Protein AF-A0A7M2GJM1-F1 (afdb_monomer)

Structure (mmCIF, N/CA/C/O backbone):
data_AF-A0A7M2GJM1-F1
#
_entry.id   AF-A0A7M2GJM1-F1
#
loop_
_atom_site.group_PDB
_atom_site.id
_atom_site.type_symbol
_atom_site.label_atom_id
_atom_site.label_alt_id
_atom_site.label_comp_id
_atom_site.label_asym_id
_atom_site.label_entity_id
_atom_site.label_seq_id
_atom_site.pdbx_PDB_ins_code
_atom_site.Cartn_x
_atom_site.Cartn_y
_atom_site.Cartn_z
_atom_site.occupancy
_atom_site.B_iso_or_equiv
_atom_site.auth_seq_id
_atom_site.auth_comp_id
_atom_site.auth_asym_id
_atom_site.au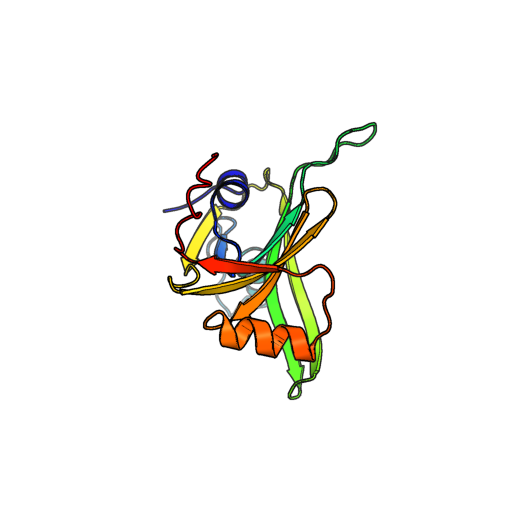th_atom_id
_atom_site.pdbx_PDB_model_num
ATOM 1 N N . MET A 1 1 ? 0.193 -11.980 11.308 1.00 60.06 1 MET A N 1
ATOM 2 C CA . MET A 1 1 ? 1.144 -11.176 12.110 1.00 60.06 1 MET A CA 1
ATOM 3 C C . MET A 1 1 ? 0.749 -9.723 11.941 1.00 60.06 1 MET A C 1
ATOM 5 O O . MET A 1 1 ? 0.542 -9.324 10.802 1.00 60.06 1 MET A O 1
ATOM 9 N N . SER A 1 2 ? 0.587 -8.973 13.031 1.00 82.56 2 SER A N 1
ATOM 10 C CA . SER A 1 2 ? 0.259 -7.545 12.948 1.00 82.56 2 SER A CA 1
ATOM 11 C C . SER A 1 2 ? 1.523 -6.733 12.665 1.00 82.56 2 SER A C 1
ATOM 13 O O . SER A 1 2 ? 2.550 -6.944 13.305 1.00 82.56 2 SER A O 1
ATOM 15 N N . ALA A 1 3 ? 1.437 -5.835 11.694 1.00 92.75 3 ALA A N 1
ATOM 16 C CA . ALA A 1 3 ? 2.491 -4.965 11.195 1.00 92.75 3 ALA A CA 1
ATOM 17 C C . ALA A 1 3 ? 2.217 -3.505 11.600 1.00 92.75 3 ALA A C 1
ATOM 19 O O . ALA A 1 3 ? 1.066 -3.116 11.810 1.00 92.75 3 ALA A O 1
ATOM 20 N N . THR A 1 4 ? 3.273 -2.698 11.698 1.00 97.50 4 THR A N 1
ATOM 21 C CA . THR A 1 4 ? 3.188 -1.237 11.875 1.00 97.50 4 THR A CA 1
ATOM 22 C C . THR A 1 4 ? 3.111 -0.533 10.521 1.00 97.50 4 THR A C 1
ATOM 24 O O . THR A 1 4 ? 3.529 -1.102 9.508 1.00 97.50 4 THR A O 1
ATOM 27 N N . ALA A 1 5 ? 2.650 0.721 10.499 1.00 98.19 5 ALA A N 1
ATOM 28 C CA . ALA A 1 5 ? 2.642 1.545 9.288 1.00 98.19 5 ALA A CA 1
ATOM 29 C C . ALA A 1 5 ? 4.033 1.630 8.628 1.00 98.19 5 ALA A C 1
ATOM 31 O O . ALA A 1 5 ? 4.156 1.385 7.428 1.00 98.19 5 ALA A O 1
ATOM 32 N N . GLN A 1 6 ? 5.086 1.872 9.418 1.00 98.00 6 GLN A N 1
ATOM 33 C CA . GLN A 1 6 ? 6.474 1.864 8.942 1.00 98.00 6 GLN A CA 1
ATOM 34 C C . GLN A 1 6 ? 6.851 0.526 8.280 1.00 98.00 6 GLN A C 1
ATOM 36 O O . GLN A 1 6 ? 7.354 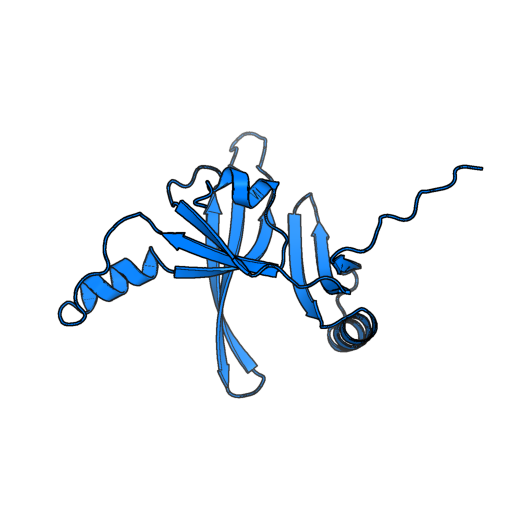0.516 7.164 1.00 98.0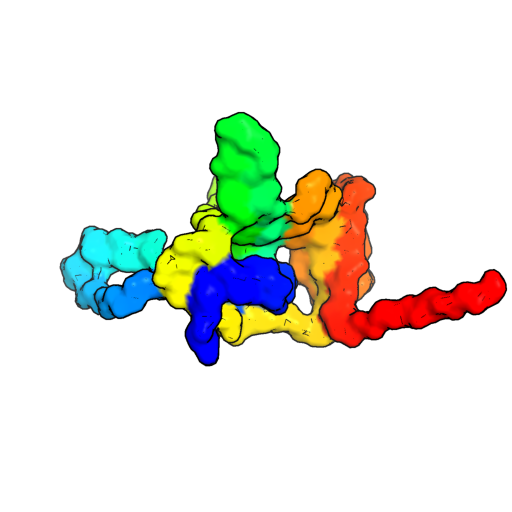0 6 GLN A O 1
ATOM 41 N N . SER A 1 7 ? 6.529 -0.618 8.897 1.00 97.38 7 SER A N 1
ATOM 42 C CA . SER A 1 7 ? 6.866 -1.927 8.310 1.00 97.38 7 SER A CA 1
ATOM 43 C C . SER A 1 7 ? 6.104 -2.235 7.012 1.00 97.38 7 SER A C 1
ATOM 45 O O . SER A 1 7 ? 6.645 -2.891 6.122 1.00 97.38 7 SER A O 1
ATOM 47 N N . ILE A 1 8 ? 4.868 -1.737 6.868 1.00 98.00 8 ILE A N 1
ATOM 48 C CA . ILE A 1 8 ? 4.136 -1.807 5.598 1.00 98.00 8 ILE A CA 1
ATOM 49 C C . ILE A 1 8 ? 4.849 -0.970 4.541 1.00 98.00 8 ILE A C 1
ATOM 51 O O . ILE A 1 8 ? 5.095 -1.461 3.436 1.00 98.00 8 ILE A O 1
ATOM 55 N N . PHE A 1 9 ? 5.215 0.264 4.886 1.00 98.06 9 PHE A N 1
ATOM 56 C CA . PHE A 1 9 ? 5.947 1.139 3.984 1.00 98.06 9 PHE A CA 1
ATOM 57 C C . PHE A 1 9 ? 7.276 0.513 3.547 1.00 98.06 9 PHE A C 1
ATOM 59 O O . PHE A 1 9 ? 7.548 0.495 2.354 1.00 98.06 9 PHE A O 1
ATOM 66 N N . ASP A 1 10 ? 8.037 -0.108 4.443 1.00 96.69 10 ASP A N 1
ATOM 67 C CA . ASP A 1 10 ? 9.358 -0.647 4.104 1.00 96.69 10 ASP A CA 1
ATOM 68 C C . ASP A 1 10 ? 9.301 -1.966 3.317 1.00 96.69 10 ASP A C 1
ATOM 70 O O . ASP A 1 10 ? 10.082 -2.162 2.388 1.00 96.69 10 ASP A O 1
ATOM 74 N N . ALA A 1 11 ? 8.384 -2.881 3.664 1.00 95.25 11 ALA A N 1
ATOM 75 C CA . ALA A 1 11 ? 8.494 -4.283 3.241 1.00 95.25 11 ALA A CA 1
ATOM 76 C C . ALA A 1 11 ? 7.303 -4.846 2.445 1.00 95.25 11 ALA A C 1
ATOM 78 O O . ALA A 1 11 ? 7.450 -5.875 1.784 1.00 95.25 11 ALA A O 1
ATOM 79 N N . ALA A 1 12 ? 6.114 -4.232 2.481 1.00 96.50 12 ALA A N 1
ATOM 80 C CA . ALA A 1 12 ? 4.951 -4.820 1.805 1.00 96.50 12 ALA A CA 1
ATOM 81 C C . ALA A 1 12 ? 5.075 -4.725 0.266 1.00 96.50 12 ALA A C 1
ATOM 83 O O . ALA A 1 12 ? 5.329 -3.647 -0.267 1.00 96.50 12 ALA A O 1
ATOM 84 N N . PRO A 1 13 ? 4.863 -5.786 -0.522 1.00 95.81 13 PRO A N 1
ATOM 85 C CA . PRO A 1 13 ? 4.928 -5.643 -1.975 1.00 95.81 13 PRO A CA 1
ATOM 86 C C . PRO A 1 13 ? 3.797 -4.730 -2.471 1.00 95.81 13 PRO A C 1
ATOM 88 O O . PRO A 1 13 ? 2.662 -4.833 -1.998 1.00 95.81 13 PRO A O 1
ATOM 91 N N . LEU A 1 14 ? 4.089 -3.837 -3.428 1.00 97.75 14 LEU A N 1
ATOM 92 C CA . LEU A 1 14 ? 3.023 -3.119 -4.138 1.00 97.75 14 LEU A CA 1
ATOM 93 C C . LEU A 1 14 ? 2.051 -4.148 -4.734 1.00 97.75 14 LEU A C 1
ATOM 95 O O . LEU A 1 14 ? 2.456 -5.212 -5.196 1.00 97.75 14 LEU A O 1
ATOM 99 N N . GLY A 1 15 ? 0.757 -3.860 -4.659 1.00 97.69 15 GLY A N 1
ATOM 100 C CA . GLY A 1 15 ? -0.307 -4.762 -5.091 1.00 97.69 15 GLY A CA 1
ATOM 101 C C . GLY A 1 15 ? -0.781 -5.735 -4.012 1.00 97.69 15 GLY A C 1
ATOM 102 O O . GLY A 1 15 ? -1.777 -6.434 -4.233 1.00 97.69 15 GLY A O 1
ATOM 103 N N . ALA A 1 16 ? -0.128 -5.769 -2.844 1.00 98.00 16 ALA A N 1
ATOM 104 C CA . ALA A 1 16 ? -0.610 -6.510 -1.685 1.00 98.00 16 ALA A CA 1
ATOM 105 C C . ALA A 1 16 ? -1.963 -5.982 -1.198 1.00 98.00 16 ALA A C 1
ATOM 107 O O . ALA A 1 16 ? -2.216 -4.782 -1.223 1.00 98.00 16 ALA A O 1
ATOM 108 N N . ILE A 1 17 ? -2.814 -6.877 -0.699 1.00 98.31 17 ILE A N 1
ATOM 109 C CA . ILE A 1 17 ? -4.036 -6.509 0.014 1.00 98.31 17 ILE A CA 1
ATOM 110 C C . ILE A 1 17 ? -3.726 -6.442 1.500 1.00 98.31 17 ILE A C 1
ATOM 112 O O . ILE A 1 17 ? -3.323 -7.440 2.102 1.00 98.31 17 ILE A O 1
ATOM 116 N N . ILE A 1 18 ? -3.962 -5.273 2.081 1.00 98.44 18 ILE A N 1
ATOM 117 C CA . ILE A 1 18 ? -3.630 -4.955 3.463 1.00 98.44 18 ILE A CA 1
ATOM 118 C C . ILE A 1 18 ? -4.916 -4.639 4.214 1.00 98.44 18 ILE A C 1
ATOM 120 O O . ILE A 1 18 ? -5.687 -3.784 3.784 1.00 98.44 18 ILE A O 1
ATOM 124 N N . ARG A 1 19 ? -5.148 -5.329 5.333 1.00 98.31 19 ARG A N 1
ATOM 125 C CA . ARG A 1 19 ? -6.145 -4.942 6.338 1.00 98.31 19 ARG A CA 1
ATOM 126 C C . ARG A 1 19 ? -5.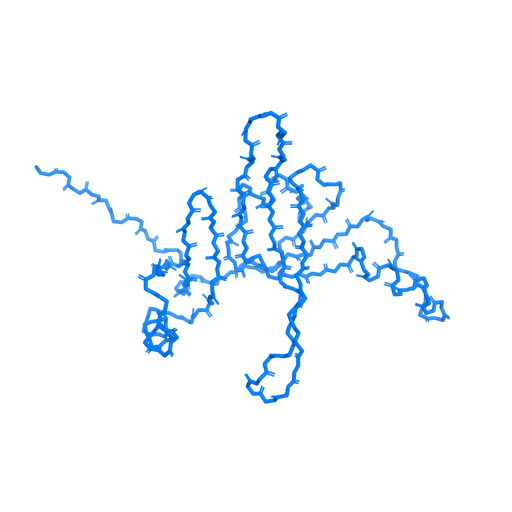536 -3.880 7.243 1.00 98.31 19 ARG A C 1
ATOM 128 O O . ARG A 1 19 ? -4.381 -4.031 7.625 1.00 98.31 19 ARG A O 1
ATOM 135 N N . TYR A 1 20 ? -6.314 -2.881 7.634 1.00 98.12 20 TYR A N 1
ATOM 136 C CA . TYR A 1 20 ? -5.958 -1.934 8.688 1.00 98.12 20 TYR A CA 1
ATOM 137 C C . TYR A 1 20 ? -7.051 -1.901 9.756 1.00 98.12 20 TYR A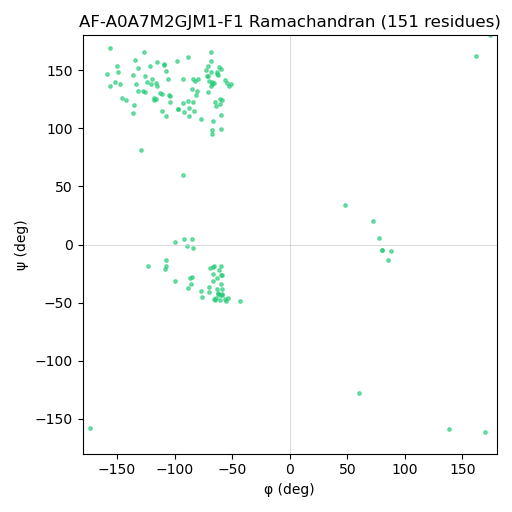 C 1
ATOM 139 O O . TYR A 1 20 ? -8.238 -2.069 9.458 1.00 98.12 20 TYR A O 1
ATOM 147 N N . SER A 1 21 ? -6.641 -1.717 11.007 1.00 97.38 21 SER A N 1
ATOM 148 C CA . SER A 1 21 ? -7.539 -1.676 12.157 1.00 97.38 21 SER A CA 1
ATOM 149 C C . SER A 1 21 ? -7.014 -0.734 13.230 1.00 97.38 21 SER A C 1
ATOM 151 O O . SER A 1 21 ? -5.823 -0.752 13.545 1.00 97.38 21 SER A O 1
ATOM 153 N N . ASP A 1 22 ? -7.91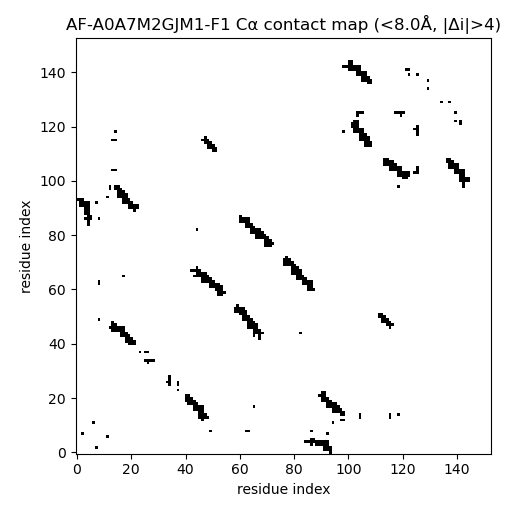0 0.047 13.825 1.00 95.88 22 ASP A N 1
ATOM 154 C CA . ASP A 1 22 ? -7.617 0.884 14.995 1.00 95.88 22 ASP A CA 1
ATOM 155 C C . ASP A 1 22 ? -7.739 0.116 16.324 1.00 95.88 22 ASP A C 1
ATOM 157 O O . ASP A 1 22 ? -7.633 0.698 17.403 1.00 95.88 22 ASP A O 1
ATOM 161 N N . GLY A 1 23 ? -7.984 -1.197 16.257 1.00 94.94 23 GLY A N 1
ATOM 162 C CA . GLY A 1 23 ? -8.093 -2.085 17.412 1.00 94.94 23 GLY A CA 1
ATOM 163 C C . GLY A 1 23 ? -9.449 -2.046 18.119 1.00 94.94 23 GLY A C 1
ATOM 164 O O . GLY A 1 23 ? -9.679 -2.841 19.031 1.00 94.94 23 GLY A O 1
ATOM 165 N N . THR A 1 24 ? -10.374 -1.172 17.711 1.00 96.00 24 THR A N 1
ATOM 166 C CA . THR A 1 24 ? -11.706 -1.117 18.322 1.00 96.00 24 THR A CA 1
ATOM 167 C C . THR A 1 24 ? -12.617 -2.223 17.770 1.00 96.00 24 THR A C 1
ATOM 169 O O . THR A 1 24 ? -12.563 -2.534 16.578 1.00 96.00 24 THR A O 1
ATOM 172 N N . PRO A 1 25 ? -13.481 -2.851 18.591 1.00 95.38 25 PRO A N 1
ATOM 173 C CA . PRO A 1 25 ? -14.406 -3.871 18.104 1.00 95.38 25 PRO A CA 1
ATOM 174 C C . PRO A 1 25 ? -15.513 -3.253 17.242 1.00 95.38 25 PRO A C 1
ATOM 176 O O . PRO A 1 25 ? -16.016 -2.164 17.541 1.00 95.38 25 PRO A O 1
ATOM 179 N N . ARG A 1 26 ? -15.947 -3.981 16.203 1.00 95.94 26 ARG A N 1
ATOM 180 C CA . ARG A 1 26 ? -17.044 -3.542 15.331 1.00 95.94 26 ARG A CA 1
ATOM 181 C C . ARG A 1 26 ? -18.344 -3.370 16.138 1.00 95.94 26 ARG A C 1
ATOM 183 O O . ARG A 1 26 ? -18.794 -4.327 16.773 1.00 95.94 26 ARG A O 1
ATOM 190 N N . PRO A 1 27 ? -18.991 -2.189 16.098 1.00 96.38 27 PRO A N 1
ATOM 191 C CA . PRO A 1 27 ? -20.291 -1.982 16.728 1.00 96.38 27 PRO A CA 1
ATOM 192 C C . PRO A 1 27 ? -21.382 -2.867 16.102 1.00 96.38 27 PRO A C 1
ATOM 194 O O . PRO A 1 27 ? -21.362 -3.070 14.889 1.00 96.38 27 PRO A O 1
ATOM 197 N N . PRO A 1 28 ? -22.384 -3.330 16.875 1.00 96.19 28 PRO A N 1
ATOM 198 C CA . PRO A 1 28 ? -23.532 -4.044 16.317 1.00 96.19 28 PRO A CA 1
ATOM 199 C C . PRO A 1 28 ? -24.268 -3.234 15.239 1.00 96.19 28 PRO A C 1
ATOM 201 O O . PRO A 1 28 ? -24.507 -2.039 15.430 1.00 96.19 28 PRO A O 1
ATOM 204 N N . ASP A 1 29 ? -24.734 -3.898 1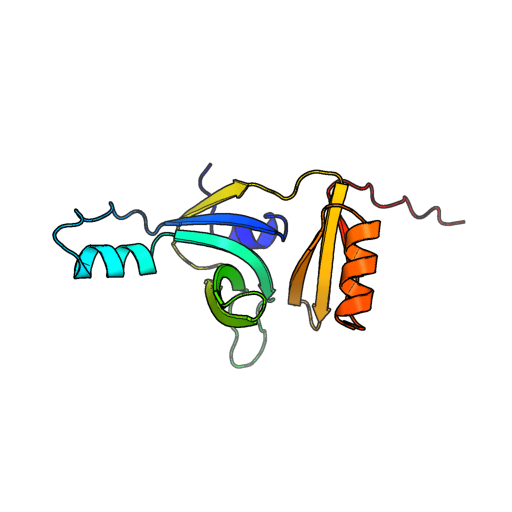4.176 1.00 92.38 29 ASP A N 1
ATOM 205 C CA . ASP A 1 29 ? -25.287 -3.244 12.972 1.00 92.38 29 ASP A CA 1
ATOM 206 C C . ASP A 1 29 ? -26.531 -2.375 13.230 1.00 92.38 29 ASP A C 1
ATOM 208 O O . ASP A 1 29 ? -26.812 -1.430 12.488 1.00 92.38 29 ASP A O 1
ATOM 212 N N . ARG A 1 30 ? -27.254 -2.614 14.335 1.00 95.88 30 ARG A N 1
ATOM 213 C CA . ARG A 1 30 ? -28.361 -1.740 14.766 1.00 95.88 30 ARG A CA 1
ATOM 214 C C . ARG A 1 30 ? -27.909 -0.295 15.019 1.00 95.88 30 ARG A C 1
ATOM 216 O O . ARG A 1 30 ? -28.702 0.631 14.878 1.00 95.88 30 ARG A O 1
ATOM 223 N N . PHE A 1 31 ? -26.636 -0.078 15.357 1.00 95.56 31 PHE A N 1
ATOM 224 C CA . PHE A 1 31 ? -26.046 1.245 15.556 1.00 95.56 31 PHE A CA 1
ATOM 225 C C . PHE A 1 31 ? -25.396 1.767 14.271 1.00 95.56 31 PHE A C 1
ATOM 227 O O . PHE A 1 31 ? -24.205 2.075 14.261 1.00 95.56 31 PHE A O 1
ATOM 234 N N . LYS A 1 32 ? -26.186 1.911 13.199 1.00 95.25 32 LYS A N 1
ATOM 235 C CA . LYS A 1 32 ? -25.715 2.237 11.838 1.00 95.25 32 LYS A CA 1
ATOM 236 C C . LYS A 1 32 ? -24.639 3.330 11.778 1.00 95.25 32 LYS A C 1
ATOM 238 O O . LYS A 1 32 ? -23.593 3.120 11.184 1.00 95.25 32 LYS A O 1
ATOM 243 N N . ARG A 1 33 ? -24.846 4.465 12.461 1.00 96.44 33 ARG A N 1
ATOM 244 C CA . ARG A 1 33 ? -23.866 5.574 12.495 1.00 96.44 33 ARG A CA 1
ATOM 245 C C . ARG A 1 33 ? -22.527 5.171 13.120 1.00 96.44 33 ARG A C 1
ATOM 247 O O . ARG A 1 33 ? -21.478 5.556 12.620 1.00 96.44 33 ARG A O 1
ATOM 254 N N . LYS A 1 34 ? -22.557 4.398 14.211 1.00 95.62 34 LYS A N 1
ATOM 255 C CA . LYS A 1 34 ? -21.337 3.905 14.868 1.00 95.62 34 LYS A CA 1
ATOM 256 C C . LYS A 1 34 ? -20.637 2.862 14.002 1.00 95.62 34 LYS A C 1
ATOM 258 O O . LYS A 1 34 ? -19.418 2.904 13.908 1.00 95.62 34 LYS A O 1
ATOM 263 N N . ALA A 1 35 ? -21.399 1.964 13.376 1.00 96.12 35 ALA A N 1
ATOM 264 C CA . ALA A 1 35 ? -20.863 0.964 12.459 1.00 96.12 35 ALA A CA 1
ATOM 265 C C . ALA A 1 35 ? -20.167 1.630 11.261 1.00 96.12 35 ALA A C 1
ATOM 267 O O . ALA A 1 35 ? -19.004 1.348 11.011 1.00 96.12 35 ALA A O 1
ATOM 268 N N . GLN A 1 36 ? -20.805 2.613 10.625 1.00 94.12 36 GLN A N 1
ATOM 269 C CA . GLN A 1 36 ? -20.216 3.358 9.509 1.00 94.12 36 GLN A CA 1
ATOM 270 C C . GLN A 1 36 ? -18.949 4.134 9.917 1.00 94.12 36 GLN A C 1
ATOM 272 O O . GLN A 1 36 ? -17.944 4.116 9.212 1.00 94.12 36 GLN A O 1
ATOM 277 N N . ALA A 1 37 ? -18.955 4.787 11.085 1.00 95.19 37 ALA A N 1
ATOM 278 C CA . ALA A 1 37 ? -17.766 5.466 11.610 1.00 95.19 37 ALA A CA 1
ATOM 279 C C . ALA A 1 37 ? -16.630 4.493 11.982 1.00 95.19 37 ALA A C 1
ATOM 281 O O . ALA A 1 37 ? -15.462 4.881 12.037 1.00 95.19 37 ALA A O 1
ATOM 282 N N . TRP A 1 38 ? -16.963 3.240 12.292 1.00 96.88 38 TRP A N 1
ATOM 283 C CA . TRP A 1 38 ? -15.990 2.177 12.511 1.00 96.88 38 TRP A CA 1
ATOM 284 C C . TRP A 1 38 ? -15.419 1.668 11.184 1.00 96.88 38 TRP A C 1
ATOM 286 O O . TRP A 1 38 ? -14.202 1.583 11.068 1.00 96.88 38 TRP A O 1
ATOM 296 N N . GLU A 1 39 ? -16.261 1.435 10.174 1.00 93.56 39 GLU A N 1
ATOM 297 C CA . GLU A 1 39 ? -15.854 1.031 8.815 1.00 93.56 39 GLU A CA 1
ATOM 298 C C . GLU A 1 39 ? -14.936 2.080 8.164 1.00 93.56 39 GLU A C 1
ATOM 300 O O . GLU A 1 39 ? -13.965 1.739 7.501 1.00 93.56 39 GLU A O 1
ATOM 305 N N . GLY A 1 40 ? -15.144 3.371 8.445 1.00 92.69 40 GLY A N 1
ATOM 306 C CA . GLY A 1 40 ? -14.237 4.428 7.985 1.00 92.69 40 GLY A CA 1
ATOM 307 C C . GLY A 1 40 ? -12.828 4.391 8.604 1.00 92.69 40 GLY A C 1
ATOM 308 O O . GLY A 1 40 ? -11.905 4.988 8.048 1.00 92.69 40 GLY A O 1
ATOM 309 N N . ARG A 1 41 ? -12.638 3.719 9.746 1.00 95.25 41 ARG A N 1
ATOM 310 C CA . ARG A 1 41 ? -11.335 3.556 10.429 1.00 95.25 41 ARG A CA 1
ATOM 311 C C . ARG A 1 41 ? -10.770 2.140 10.314 1.00 95.25 41 ARG A C 1
ATOM 313 O O . ARG A 1 41 ? -9.601 1.921 10.594 1.00 95.25 41 ARG A O 1
ATOM 320 N N . ASN A 1 42 ? -11.582 1.180 9.884 1.00 97.38 42 ASN A N 1
ATOM 321 C CA . ASN A 1 42 ? -11.230 -0.232 9.851 1.00 97.38 42 ASN A CA 1
ATOM 322 C C . ASN A 1 42 ? -11.662 -0.825 8.517 1.00 97.38 42 ASN A C 1
ATOM 324 O O . ASN A 1 42 ? -12.848 -0.849 8.193 1.00 97.38 42 ASN A O 1
ATOM 328 N N . GLY A 1 43 ? -10.710 -1.355 7.762 1.00 96.88 43 GLY A N 1
ATOM 329 C CA . GLY A 1 43 ? -10.990 -1.828 6.418 1.00 96.88 43 GLY A CA 1
ATOM 330 C C . GLY A 1 43 ? -9.808 -2.540 5.794 1.00 96.88 43 GLY A C 1
ATOM 331 O O . GLY A 1 43 ? -8.947 -3.096 6.480 1.00 96.88 43 GLY A O 1
ATOM 332 N N . LYS A 1 44 ? -9.800 -2.586 4.466 1.00 97.88 44 LYS A N 1
ATOM 333 C CA . LYS A 1 44 ? -8.712 -3.166 3.687 1.00 97.88 44 LYS A CA 1
ATOM 334 C C . LYS A 1 44 ? -8.605 -2.473 2.338 1.00 97.88 44 LYS A C 1
ATOM 336 O O . LYS A 1 44 ? -9.614 -2.028 1.806 1.00 97.88 44 LYS A O 1
ATOM 341 N N . GLY A 1 45 ? -7.415 -2.482 1.760 1.00 98.12 45 GLY A N 1
ATOM 342 C CA . GLY A 1 45 ? -7.201 -1.994 0.404 1.00 98.12 45 GLY A CA 1
ATOM 343 C C . GLY A 1 45 ? -5.962 -2.599 -0.237 1.00 98.12 45 GLY A C 1
ATOM 344 O O . GLY A 1 45 ? -5.168 -3.273 0.426 1.00 98.12 45 GLY A O 1
ATOM 345 N N . GLN A 1 46 ? -5.823 -2.391 -1.540 1.00 98.44 46 GLN A N 1
ATOM 346 C CA . GLN A 1 46 ? -4.625 -2.745 -2.284 1.00 98.44 46 GLN A CA 1
ATOM 347 C C . GLN A 1 46 ? -3.571 -1.656 -2.109 1.00 98.44 46 GLN A C 1
ATOM 349 O O . GLN A 1 46 ? -3.857 -0.490 -2.339 1.00 98.44 46 GLN A O 1
ATOM 354 N N . LEU A 1 47 ? -2.352 -2.024 -1.725 1.00 98.69 47 LEU A N 1
ATOM 355 C CA . LEU A 1 47 ? -1.236 -1.091 -1.652 1.00 98.69 47 LEU A CA 1
ATOM 356 C C . LEU A 1 47 ? -0.872 -0.616 -3.062 1.00 98.69 47 LEU A C 1
ATOM 358 O O . LEU A 1 47 ? -0.286 -1.380 -3.832 1.00 98.69 47 LEU A O 1
ATOM 362 N N . THR A 1 48 ? -1.217 0.625 -3.390 1.00 98.62 48 THR A N 1
ATOM 363 C CA . THR A 1 48 ? -1.026 1.188 -4.731 1.00 98.62 48 THR A CA 1
ATOM 364 C C . THR A 1 48 ? 0.083 2.216 -4.796 1.00 98.62 48 THR A C 1
ATOM 366 O O . THR A 1 48 ? 0.616 2.431 -5.871 1.00 98.62 48 THR A O 1
ATOM 369 N N . GLN A 1 49 ? 0.484 2.835 -3.687 1.00 98.50 49 GLN A N 1
ATOM 370 C CA . GLN A 1 49 ? 1.506 3.876 -3.753 1.00 98.50 49 GLN A CA 1
ATOM 371 C C . GLN A 1 49 ? 2.354 3.947 -2.494 1.00 98.50 49 GLN A C 1
ATOM 373 O O . GLN A 1 49 ? 1.870 3.715 -1.385 1.00 98.50 49 GLN A O 1
ATOM 378 N N . ARG A 1 50 ? 3.612 4.339 -2.685 1.00 98.56 50 ARG A N 1
ATOM 379 C CA . ARG A 1 50 ? 4.511 4.865 -1.661 1.00 98.56 50 ARG A CA 1
ATOM 380 C C . ARG A 1 50 ? 4.961 6.257 -2.050 1.00 98.56 50 ARG A C 1
ATOM 382 O O . ARG A 1 50 ? 5.314 6.492 -3.204 1.00 98.56 50 ARG A O 1
ATOM 389 N N . SER A 1 51 ? 4.992 7.143 -1.072 1.00 98.00 51 SER A N 1
ATOM 390 C CA . SER A 1 51 ? 5.490 8.502 -1.220 1.00 98.00 51 SER A CA 1
ATOM 391 C C . SER A 1 51 ? 6.571 8.753 -0.173 1.00 98.00 51 SER A C 1
ATOM 393 O O . SER A 1 51 ? 6.350 8.440 1.003 1.00 98.00 51 SER A O 1
ATOM 395 N N . PRO A 1 52 ? 7.733 9.291 -0.571 1.00 97.19 52 PRO A N 1
ATOM 396 C CA . PRO A 1 52 ? 8.826 9.543 0.351 1.00 97.19 52 PRO A CA 1
ATOM 397 C C . PRO A 1 52 ? 8.465 10.657 1.338 1.00 97.19 52 PRO A C 1
ATOM 399 O O . PRO A 1 52 ? 7.497 11.399 1.161 1.00 97.19 52 PRO A O 1
ATOM 402 N N . ALA A 1 53 ? 9.260 10.765 2.399 1.00 96.94 53 ALA A N 1
ATOM 403 C CA . ALA A 1 53 ? 9.180 11.898 3.306 1.00 96.94 53 ALA A CA 1
ATOM 404 C C . ALA A 1 53 ? 9.693 13.166 2.611 1.00 96.94 53 ALA A C 1
ATOM 406 O O . ALA A 1 53 ? 10.705 13.134 1.908 1.00 96.94 53 ALA A O 1
ATOM 407 N N . GLY A 1 54 ? 9.026 14.289 2.856 1.00 94.62 54 GLY A N 1
ATOM 408 C CA . GLY A 1 54 ? 9.499 15.596 2.421 1.00 94.62 54 GLY A CA 1
ATOM 409 C C . GLY A 1 54 ? 10.481 16.183 3.421 1.00 94.62 54 GLY A C 1
ATOM 410 O O . GLY A 1 54 ? 10.215 16.208 4.625 1.00 94.62 54 GLY A O 1
ATOM 411 N N . THR A 1 55 ? 11.596 16.705 2.919 1.00 89.62 55 THR A N 1
ATOM 412 C CA . THR A 1 55 ? 12.579 17.462 3.700 1.00 89.62 55 THR A CA 1
ATOM 413 C C . THR A 1 55 ? 12.501 18.949 3.335 1.00 89.62 55 THR A C 1
ATOM 415 O O . THR A 1 55 ? 12.124 19.305 2.221 1.00 89.62 55 THR A O 1
ATOM 418 N N . GLY A 1 56 ? 12.803 19.844 4.282 1.00 91.56 56 GLY A N 1
ATOM 419 C CA . GLY A 1 56 ? 12.770 21.295 4.058 1.00 91.56 56 GLY A CA 1
ATOM 420 C C . GLY A 1 56 ? 12.155 22.073 5.219 1.00 91.56 56 GLY A C 1
ATOM 421 O O . GLY A 1 56 ? 12.105 21.584 6.345 1.00 91.56 56 GLY A O 1
ATOM 422 N N . GLN A 1 57 ? 11.681 23.292 4.939 1.00 93.81 57 GLN A N 1
ATOM 423 C CA . GLN A 1 57 ? 11.101 24.193 5.946 1.00 93.81 57 GLN A CA 1
ATOM 424 C C . GLN A 1 57 ? 9.822 23.630 6.594 1.00 93.81 57 GLN A C 1
ATOM 426 O O . GLN A 1 57 ? 9.544 23.924 7.754 1.00 93.81 57 GLN A O 1
ATOM 431 N N . TYR A 1 58 ? 9.075 22.797 5.864 1.00 92.19 58 TYR A N 1
ATOM 432 C CA . TYR A 1 58 ? 7.867 22.123 6.342 1.00 92.19 58 TYR A CA 1
ATOM 433 C C . TYR A 1 58 ? 7.969 20.619 6.051 1.00 92.19 58 TYR A C 1
ATOM 435 O O . TYR A 1 58 ? 7.462 20.158 5.026 1.00 92.19 58 TYR A O 1
ATOM 443 N N . PRO A 1 59 ? 8.678 19.853 6.899 1.00 94.56 59 PRO A N 1
ATOM 444 C CA . PRO A 1 59 ? 8.861 18.427 6.676 1.00 94.56 59 PRO A CA 1
ATOM 445 C C . PRO A 1 59 ? 7.542 17.669 6.856 1.00 94.56 59 PRO A C 1
ATOM 447 O O . PRO A 1 59 ? 6.707 18.033 7.687 1.00 94.56 59 PRO A O 1
ATOM 450 N N . TYR A 1 60 ? 7.379 16.578 6.112 1.00 95.38 60 TYR A N 1
ATOM 451 C CA . TYR A 1 60 ? 6.245 15.665 6.252 1.00 95.38 60 TYR A CA 1
ATOM 452 C C . TYR A 1 60 ? 6.718 14.208 6.207 1.00 95.38 60 TYR A C 1
ATOM 454 O O . TYR A 1 60 ? 7.692 13.901 5.514 1.00 95.38 60 TYR A O 1
ATOM 462 N N . PRO A 1 61 ? 6.068 13.300 6.957 1.00 97.56 61 PRO A N 1
ATOM 463 C CA . PRO A 1 61 ? 6.454 11.896 6.981 1.00 97.56 61 PRO A CA 1
ATOM 464 C C . PRO A 1 61 ? 6.154 11.215 5.644 1.00 97.56 61 PRO A C 1
ATOM 466 O O . PRO A 1 61 ? 5.276 11.646 4.896 1.00 97.56 61 PRO A O 1
ATOM 469 N N . ALA A 1 62 ? 6.851 10.111 5.378 1.00 98.25 62 ALA A N 1
ATOM 470 C CA . ALA A 1 62 ? 6.522 9.234 4.264 1.00 98.25 62 ALA A CA 1
ATOM 471 C C . ALA A 1 62 ? 5.091 8.690 4.405 1.00 98.25 62 ALA A C 1
ATOM 473 O O . ALA A 1 62 ? 4.570 8.536 5.517 1.00 98.25 62 ALA A O 1
ATOM 474 N N . THR A 1 63 ? 4.454 8.394 3.276 1.00 98.69 63 THR A N 1
ATOM 475 C CA . THR A 1 63 ? 3.083 7.876 3.250 1.00 98.69 63 THR A CA 1
ATOM 476 C C . THR A 1 63 ? 2.938 6.704 2.295 1.00 98.69 63 THR A C 1
ATOM 478 O O . THR A 1 63 ? 3.732 6.518 1.373 1.00 98.69 63 THR A O 1
ATOM 481 N N . PHE A 1 64 ? 1.900 5.904 2.502 1.00 98.69 64 PHE A N 1
ATOM 482 C CA . PHE A 1 64 ? 1.466 4.907 1.536 1.00 98.69 64 PHE A CA 1
ATOM 483 C C . PHE A 1 64 ? -0.041 4.983 1.316 1.00 98.69 64 PHE A C 1
ATOM 485 O O . PHE A 1 64 ? -0.795 5.367 2.213 1.00 98.69 64 PHE A O 1
ATOM 492 N N . THR A 1 65 ? -0.469 4.593 0.120 1.00 98.75 65 THR A N 1
ATOM 493 C CA . THR A 1 65 ? -1.874 4.624 -0.290 1.00 98.75 65 THR A CA 1
ATOM 494 C C . THR A 1 65 ? -2.414 3.211 -0.425 1.00 98.75 65 THR A C 1
ATOM 496 O O . THR A 1 65 ? -1.822 2.371 -1.106 1.00 98.75 65 THR A O 1
ATOM 499 N N . LEU A 1 66 ? -3.559 2.961 0.205 1.00 98.62 66 LEU A N 1
ATOM 500 C CA . LEU A 1 66 ? -4.380 1.781 -0.014 1.00 98.62 66 LEU A CA 1
ATOM 501 C C . LEU A 1 66 ? -5.597 2.159 -0.859 1.00 98.62 66 LEU A C 1
ATOM 503 O O . LEU A 1 66 ? -6.387 3.010 -0.460 1.00 98.62 66 LEU A O 1
ATOM 507 N N . HIS A 1 67 ? -5.773 1.503 -1.995 1.00 98.25 67 HIS A N 1
ATOM 508 C CA . HIS A 1 67 ? -6.984 1.589 -2.795 1.00 98.25 67 HIS A CA 1
ATOM 509 C C . HIS A 1 67 ? -8.051 0.631 -2.242 1.00 98.25 67 HIS A C 1
ATOM 511 O O . HIS A 1 67 ? -7.857 -0.586 -2.234 1.00 98.25 67 HIS A O 1
ATOM 517 N N . GLU A 1 68 ? -9.158 1.168 -1.735 1.00 97.31 68 GLU A N 1
ATOM 518 C CA . GLU A 1 68 ? -10.240 0.403 -1.099 1.00 97.31 68 GLU A CA 1
ATOM 519 C C . GLU A 1 68 ? -11.271 -0.114 -2.115 1.00 97.31 68 GLU A C 1
ATOM 521 O O . GLU A 1 68 ? -11.875 -1.167 -1.893 1.00 97.31 68 GLU A O 1
ATOM 526 N N . GLY A 1 69 ? -11.455 0.591 -3.234 1.00 94.69 69 GLY A N 1
ATOM 527 C CA . GLY A 1 69 ? -12.316 0.149 -4.326 1.00 94.69 69 GLY A CA 1
ATOM 528 C C . GLY A 1 69 ? -12.739 1.256 -5.287 1.00 94.69 69 GLY A C 1
ATOM 529 O O . GLY A 1 69 ? -12.696 2.446 -4.963 1.00 94.69 69 GLY A O 1
ATOM 530 N N . ASP A 1 70 ? -13.200 0.819 -6.454 1.00 94.19 70 ASP A N 1
ATOM 531 C CA . ASP A 1 70 ? -13.765 1.645 -7.513 1.00 94.19 70 ASP A CA 1
ATOM 532 C C . ASP A 1 70 ? -15.289 1.496 -7.570 1.00 94.19 70 ASP A C 1
ATOM 534 O O . ASP A 1 70 ? -15.842 0.408 -7.398 1.00 94.19 70 ASP A O 1
ATOM 538 N N . TYR A 1 71 ? -15.974 2.599 -7.854 1.00 91.12 71 TYR A N 1
ATOM 539 C CA . TYR A 1 71 ? -17.424 2.683 -7.957 1.00 91.12 71 TYR A CA 1
ATOM 540 C C . TYR A 1 71 ? -17.804 3.312 -9.292 1.00 91.12 71 TYR A C 1
ATOM 542 O O . TYR A 1 71 ? -17.272 4.354 -9.678 1.00 91.12 71 TYR A O 1
ATOM 550 N N . GLY A 1 72 ? -18.749 2.693 -9.993 1.00 88.81 72 GLY A N 1
ATOM 551 C CA . GLY A 1 72 ? -19.166 3.126 -11.319 1.00 88.81 72 GLY A CA 1
ATOM 552 C C . GLY A 1 72 ? -20.081 2.115 -12.003 1.00 88.81 72 GLY A C 1
ATOM 553 O O . GLY A 1 72 ? -20.677 1.258 -11.348 1.00 88.81 72 GLY A O 1
ATOM 554 N N . SER A 1 73 ? -20.198 2.224 -13.325 1.00 86.88 73 SER A N 1
ATOM 555 C CA . SER A 1 73 ? -21.036 1.349 -14.149 1.00 86.88 73 SER A CA 1
ATOM 556 C C . SER A 1 73 ? -20.267 0.842 -15.365 1.00 86.88 73 SER A C 1
ATOM 558 O O . SER A 1 73 ? -19.675 1.640 -16.094 1.00 86.88 73 SER A O 1
ATOM 560 N N . GLY A 1 74 ? -20.328 -0.467 -15.623 1.00 81.50 74 GLY A N 1
ATOM 561 C CA . GLY A 1 74 ? -19.577 -1.084 -16.719 1.00 81.50 74 GLY A CA 1
ATOM 562 C C . GLY A 1 74 ? -18.072 -0.874 -16.541 1.00 81.50 74 GLY A C 1
ATOM 563 O O . GLY A 1 74 ? -17.535 -1.158 -15.476 1.00 81.50 74 GLY A O 1
ATOM 564 N N . GLU A 1 75 ? -17.410 -0.354 -17.574 1.00 79.88 75 GLU A N 1
ATOM 565 C CA . GLU A 1 75 ? -15.971 -0.042 -17.560 1.00 79.88 75 GLU A CA 1
ATOM 566 C C . GLU A 1 75 ? -15.663 1.387 -17.074 1.00 79.88 75 GLU A C 1
ATOM 568 O O . GLU A 1 75 ? -14.503 1.782 -16.991 1.00 79.88 75 GLU A O 1
ATOM 573 N N . THR A 1 76 ? -16.682 2.192 -16.755 1.00 86.94 76 THR A N 1
ATOM 574 C CA . THR A 1 76 ? -16.488 3.572 -16.296 1.00 86.94 76 THR A CA 1
ATOM 575 C C . THR A 1 76 ? -16.406 3.633 -14.777 1.00 86.94 76 THR A C 1
ATOM 577 O O . THR A 1 76 ? -17.403 3.406 -14.090 1.00 86.94 76 THR A O 1
ATOM 580 N N . ILE A 1 77 ? -15.235 4.010 -14.261 1.00 87.00 77 ILE A N 1
ATOM 581 C CA . ILE A 1 77 ? -15.020 4.340 -12.848 1.00 87.00 77 ILE A CA 1
ATOM 582 C C . ILE A 1 77 ? -15.412 5.806 -12.627 1.00 87.00 77 ILE A C 1
ATOM 584 O O . ILE A 1 77 ? -14.884 6.701 -13.281 1.00 87.00 77 ILE A O 1
ATOM 588 N N . ILE A 1 78 ? -16.347 6.051 -11.710 1.00 93.81 78 ILE A N 1
ATOM 589 C CA . ILE A 1 78 ? -16.821 7.395 -11.335 1.00 93.81 78 ILE A CA 1
ATOM 590 C C . ILE A 1 78 ? -16.147 7.863 -10.039 1.00 93.81 78 ILE A C 1
ATOM 592 O O . ILE A 1 78 ? -15.926 9.058 -9.849 1.00 93.81 78 ILE A O 1
ATOM 596 N N . LEU A 1 79 ? -15.815 6.933 -9.142 1.00 92.38 79 LEU A N 1
ATOM 597 C CA . LEU A 1 79 ? -15.164 7.226 -7.871 1.00 92.38 79 LEU A CA 1
ATOM 598 C C . LEU A 1 79 ? -14.198 6.106 -7.493 1.00 92.38 79 LEU A C 1
ATOM 600 O O . LEU A 1 79 ? -14.617 4.961 -7.356 1.00 92.38 79 LEU A O 1
ATOM 604 N N . SER A 1 80 ? -12.948 6.468 -7.222 1.00 94.06 80 SER A N 1
ATOM 605 C CA . SER A 1 80 ? -11.962 5.600 -6.576 1.00 94.06 80 SER A CA 1
ATOM 606 C C . SER A 1 80 ? -11.790 6.026 -5.122 1.00 94.06 80 SER A C 1
ATOM 608 O O . SER A 1 80 ? -11.549 7.200 -4.833 1.00 94.06 80 SER A O 1
ATOM 610 N N . VAL A 1 81 ? -11.908 5.081 -4.193 1.00 96.25 81 VAL A N 1
ATOM 611 C CA . VAL A 1 81 ? -11.702 5.333 -2.765 1.00 96.25 81 VAL A CA 1
ATOM 612 C C . VAL A 1 81 ? -10.287 4.927 -2.392 1.00 96.25 81 VAL A C 1
ATOM 614 O O . VAL A 1 81 ? -9.923 3.756 -2.472 1.00 96.25 81 VAL A O 1
ATOM 617 N N . ASN A 1 82 ? -9.499 5.908 -1.961 1.00 97.25 82 ASN A N 1
ATOM 618 C CA . ASN A 1 82 ? -8.125 5.724 -1.520 1.00 97.25 82 ASN A CA 1
ATOM 619 C C . ASN A 1 82 ? -7.974 6.165 -0.064 1.00 97.25 82 ASN A C 1
ATOM 621 O O . ASN A 1 82 ? -8.531 7.180 0.360 1.00 97.25 82 ASN A O 1
ATOM 625 N N . LYS A 1 83 ? -7.156 5.429 0.681 1.00 97.81 83 LYS A N 1
ATOM 626 C CA . LYS A 1 83 ? -6.778 5.725 2.058 1.00 97.81 83 LYS A CA 1
ATOM 627 C C . LYS A 1 83 ? -5.283 5.949 2.135 1.00 97.81 83 LYS A C 1
ATOM 629 O O . LYS A 1 83 ? -4.512 5.081 1.739 1.00 97.81 83 LYS A O 1
ATOM 634 N N . ILE A 1 84 ? -4.879 7.098 2.658 1.00 98.19 84 ILE A N 1
ATOM 635 C CA . ILE A 1 84 ? -3.469 7.448 2.819 1.00 98.19 84 ILE A CA 1
ATOM 636 C C . ILE A 1 84 ? -3.108 7.304 4.291 1.00 98.19 84 ILE A C 1
ATOM 638 O O . ILE A 1 84 ? -3.785 7.864 5.153 1.00 98.19 84 ILE A O 1
ATOM 642 N N . PHE A 1 85 ? -2.030 6.577 4.560 1.00 98.44 85 PHE A N 1
ATOM 643 C CA . PHE A 1 85 ? -1.460 6.422 5.891 1.00 98.44 85 PHE A CA 1
ATOM 644 C C . PHE A 1 85 ? -0.071 7.041 5.934 1.00 98.44 85 PHE A C 1
ATOM 646 O O . PHE A 1 85 ? 0.741 6.838 5.033 1.00 98.44 85 PHE A O 1
ATOM 653 N N . SER A 1 86 ? 0.206 7.774 7.008 1.00 98.31 86 SER A N 1
ATOM 654 C CA . SER A 1 86 ? 1.571 8.142 7.380 1.00 98.31 86 SER A CA 1
ATOM 655 C C . SER A 1 86 ? 2.301 6.923 7.934 1.00 98.31 86 SER A C 1
ATOM 657 O O . SER A 1 86 ? 1.687 6.082 8.588 1.00 98.31 86 SER A O 1
ATOM 659 N N . VAL A 1 87 ? 3.620 6.850 7.763 1.00 98.25 87 VAL A N 1
ATOM 660 C CA . VAL A 1 87 ? 4.446 5.832 8.440 1.00 98.25 87 VAL A CA 1
ATOM 661 C C . VAL A 1 87 ? 4.377 5.897 9.971 1.00 98.25 87 VAL A C 1
ATOM 663 O O . VAL A 1 87 ? 4.666 4.907 10.639 1.00 98.25 87 VAL A O 1
ATOM 666 N N . ASN A 1 88 ? 3.934 7.033 10.521 1.00 97.69 88 ASN A N 1
ATOM 667 C CA . ASN A 1 88 ? 3.732 7.245 11.957 1.00 97.69 88 ASN A CA 1
ATOM 668 C C . ASN A 1 88 ? 2.303 6.915 12.427 1.00 97.69 88 ASN A C 1
ATOM 670 O O . ASN A 1 88 ? 1.953 7.207 13.570 1.00 97.69 88 ASN A O 1
ATOM 674 N N . ASP A 1 89 ? 1.448 6.388 11.550 1.00 97.50 89 ASP A N 1
ATOM 675 C CA . ASP A 1 89 ? 0.066 6.072 11.890 1.00 97.50 89 ASP A CA 1
ATOM 676 C C . ASP A 1 89 ? -0.016 4.907 12.903 1.00 97.50 89 ASP A C 1
ATOM 678 O O . ASP A 1 89 ? 0.724 3.925 12.815 1.00 97.50 89 ASP A O 1
ATOM 682 N N . ALA A 1 90 ? -0.914 5.035 13.884 1.00 96.75 90 ALA A N 1
ATOM 683 C CA . ALA A 1 90 ? -1.077 4.100 14.995 1.00 96.75 90 ALA A CA 1
ATOM 684 C C . ALA A 1 90 ? -1.961 2.879 14.676 1.00 96.75 90 ALA A C 1
ATOM 686 O O . ALA A 1 90 ? -2.126 2.014 15.541 1.00 96.75 90 ALA A O 1
ATOM 687 N N . HIS A 1 91 ? -2.548 2.788 13.477 1.00 97.56 91 HIS A N 1
ATOM 688 C CA . HIS A 1 91 ? -3.290 1.595 13.075 1.00 97.56 91 HIS A CA 1
ATOM 689 C C . HIS A 1 91 ? -2.377 0.361 13.056 1.00 97.56 91 HIS A C 1
ATOM 691 O O . HIS A 1 91 ? -1.166 0.415 12.831 1.00 97.56 91 HIS A O 1
ATOM 697 N N . THR A 1 92 ? -2.997 -0.791 13.272 1.00 97.56 92 THR A N 1
ATOM 698 C CA . THR A 1 92 ? -2.374 -2.092 13.043 1.00 97.56 92 THR A CA 1
ATOM 699 C C . THR A 1 92 ? -2.697 -2.564 11.640 1.00 97.56 92 THR A C 1
ATOM 701 O O . THR A 1 92 ? -3.813 -2.366 11.155 1.00 97.56 92 THR A O 1
ATOM 704 N N . PHE A 1 93 ? -1.730 -3.207 10.997 1.00 98.19 93 PHE A N 1
ATOM 705 C CA . PHE A 1 93 ? -1.862 -3.670 9.624 1.00 98.19 93 PHE A CA 1
ATOM 706 C C . PHE A 1 93 ? -1.666 -5.177 9.526 1.00 98.19 93 PHE A C 1
ATOM 708 O O . PHE A 1 93 ? -0.960 -5.786 10.324 1.00 98.19 93 PHE A O 1
ATOM 715 N N . GLU A 1 94 ? -2.266 -5.793 8.520 1.00 98.12 94 GLU A N 1
ATOM 716 C CA . GLU A 1 94 ? -2.069 -7.206 8.214 1.00 98.12 94 GLU A CA 1
ATOM 717 C C . GLU A 1 94 ? -2.040 -7.391 6.699 1.00 98.12 94 GLU A C 1
ATOM 719 O O . GLU A 1 94 ? -2.990 -7.027 6.004 1.00 98.12 94 GLU A O 1
ATOM 724 N N . ILE A 1 95 ? -0.967 -7.987 6.178 1.00 97.81 95 ILE A N 1
ATOM 725 C CA . ILE A 1 95 ? -0.904 -8.386 4.771 1.00 97.81 95 ILE A CA 1
ATOM 726 C C . ILE A 1 95 ? -1.736 -9.661 4.615 1.00 97.81 95 ILE A C 1
ATOM 728 O O . ILE A 1 95 ? -1.342 -10.732 5.067 1.00 97.81 95 ILE A O 1
ATOM 732 N N . ILE A 1 96 ? -2.897 -9.538 3.975 1.00 97.50 96 ILE A N 1
ATOM 733 C CA . ILE A 1 96 ? -3.842 -10.645 3.769 1.00 97.50 96 ILE A CA 1
ATOM 734 C C . ILE A 1 96 ? -3.482 -11.439 2.509 1.00 97.50 96 ILE A C 1
ATOM 736 O O . ILE A 1 96 ? -3.716 -12.642 2.427 1.00 97.50 96 ILE A O 1
ATOM 740 N N . ARG A 1 97 ? -2.961 -10.751 1.488 1.00 96.88 97 ARG A N 1
ATOM 741 C CA . ARG A 1 97 ? -2.609 -11.341 0.194 1.00 96.88 97 ARG A CA 1
ATOM 742 C C . ARG A 1 97 ? -1.473 -10.554 -0.433 1.00 96.88 97 ARG A C 1
ATOM 744 O O . ARG A 1 97 ? -1.513 -9.329 -0.423 1.00 96.88 97 ARG A O 1
ATOM 751 N N . ILE A 1 98 ? -0.527 -11.249 -1.045 1.00 97.25 98 ILE A N 1
ATOM 752 C CA . ILE A 1 98 ? 0.486 -10.650 -1.918 1.00 97.25 98 ILE A CA 1
ATOM 753 C C . ILE A 1 98 ? 0.210 -11.044 -3.375 1.00 97.25 98 ILE A C 1
ATOM 755 O O . ILE A 1 98 ? -0.447 -12.066 -3.603 1.00 97.25 98 ILE A O 1
ATOM 759 N N . PRO A 1 99 ? 0.670 -10.258 -4.363 1.00 96.88 99 PRO A N 1
ATOM 760 C CA . PRO A 1 99 ? 0.690 -10.704 -5.751 1.00 96.88 99 PRO A CA 1
ATOM 761 C C . PRO A 1 99 ? 1.417 -12.057 -5.873 1.00 96.88 99 PRO A C 1
ATOM 763 O O . PRO A 1 99 ? 2.446 -12.243 -5.218 1.00 96.88 99 PRO A O 1
ATOM 766 N N . PRO A 1 100 ? 0.893 -13.020 -6.650 1.00 96.00 100 PRO A N 1
ATOM 767 C CA . PRO A 1 100 ? 1.538 -14.319 -6.800 1.00 96.00 100 PRO A CA 1
ATOM 768 C C . PRO A 1 100 ? 2.832 -14.201 -7.624 1.00 96.00 100 PRO A C 1
ATOM 770 O O . PRO A 1 100 ? 2.926 -13.311 -8.474 1.00 96.00 100 PRO A O 1
ATOM 773 N N . PRO A 1 101 ? 3.810 -15.107 -7.434 1.00 96.00 101 PRO A N 1
ATOM 774 C CA . PRO A 1 101 ? 4.958 -15.211 -8.331 1.00 96.00 101 PRO A CA 1
ATOM 775 C C . PRO A 1 101 ? 4.523 -15.312 -9.799 1.00 96.00 101 PRO A C 1
ATOM 777 O O . PRO A 1 101 ? 3.553 -16.000 -10.115 1.00 96.00 101 PRO A O 1
ATOM 780 N N . GLY A 1 102 ? 5.227 -14.612 -10.686 1.00 95.19 102 GLY A N 1
ATOM 781 C CA . GLY A 1 102 ? 4.896 -14.509 -12.109 1.00 95.19 102 GLY A CA 1
ATOM 782 C C . GLY A 1 102 ? 3.876 -13.420 -12.460 1.00 95.19 102 GLY A C 1
ATOM 783 O O . GLY A 1 102 ? 3.773 -13.068 -13.634 1.00 95.19 102 GLY A O 1
ATOM 784 N N . ALA A 1 103 ? 3.170 -12.834 -11.482 1.00 97.50 103 ALA A N 1
ATOM 785 C CA . ALA A 1 103 ? 2.364 -11.640 -11.734 1.00 97.50 103 ALA A CA 1
ATOM 786 C C . ALA A 1 103 ? 3.253 -10.469 -12.175 1.00 97.50 103 ALA A C 1
ATOM 788 O O . ALA A 1 103 ? 4.398 -10.347 -11.742 1.00 97.50 103 ALA A O 1
ATOM 789 N N . ALA A 1 104 ? 2.705 -9.594 -13.012 1.00 97.56 104 ALA A N 1
ATOM 790 C CA . ALA A 1 104 ? 3.399 -8.434 -13.550 1.00 97.56 104 ALA A CA 1
ATOM 791 C C . ALA A 1 104 ? 2.810 -7.149 -12.960 1.00 97.56 104 ALA A C 1
ATOM 793 O O . ALA A 1 104 ? 1.642 -6.828 -13.188 1.00 97.56 104 ALA A O 1
ATOM 794 N N . LEU A 1 105 ? 3.613 -6.421 -12.189 1.00 97.88 105 LEU A N 1
ATOM 795 C CA . LEU A 1 105 ? 3.258 -5.120 -11.634 1.00 97.88 105 LEU A CA 1
ATOM 796 C C . LEU A 1 105 ? 3.624 -4.043 -12.650 1.00 97.88 105 LEU A C 1
ATOM 798 O O . LEU A 1 105 ? 4.794 -3.892 -12.987 1.00 97.88 105 LEU A O 1
ATOM 802 N N . VAL A 1 106 ? 2.632 -3.304 -13.138 1.00 97.94 106 VAL A N 1
ATOM 803 C CA . VAL A 1 106 ? 2.853 -2.116 -13.964 1.00 97.94 106 VAL A CA 1
ATOM 804 C C . VAL A 1 106 ? 3.006 -0.929 -13.028 1.00 97.94 106 VAL A C 1
ATOM 806 O O . VAL A 1 106 ? 2.047 -0.543 -12.355 1.00 97.94 106 VAL A O 1
ATOM 809 N N . LEU A 1 107 ? 4.215 -0.389 -12.959 1.00 97.44 107 LEU A N 1
ATOM 810 C CA . LEU A 1 107 ? 4.603 0.64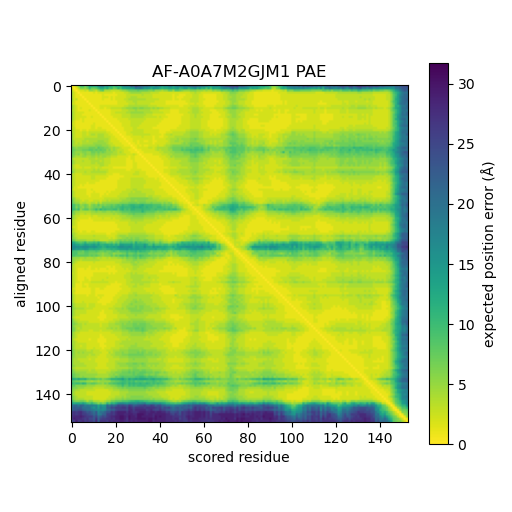5 -12.012 1.00 97.44 107 LEU A CA 1
ATOM 811 C C . LEU A 1 107 ? 4.965 1.939 -12.727 1.00 97.44 107 LEU A C 1
ATOM 813 O O . LEU A 1 107 ? 5.366 1.918 -13.885 1.00 97.44 107 LEU A O 1
ATOM 817 N N . GLN A 1 108 ? 4.870 3.052 -12.010 1.00 96.19 108 GLN A N 1
ATOM 818 C CA . GLN A 1 108 ? 5.419 4.339 -12.409 1.00 96.19 108 GLN A CA 1
ATOM 819 C C . GLN A 1 108 ? 6.170 4.964 -11.230 1.00 96.19 108 GLN A C 1
ATOM 821 O O . GLN A 1 108 ? 5.707 4.924 -10.089 1.00 96.19 108 GLN A O 1
ATOM 826 N N . GLU A 1 109 ? 7.328 5.559 -11.516 1.00 95.50 109 GLU A N 1
ATOM 827 C CA . GLU A 1 109 ? 8.183 6.207 -10.520 1.00 95.50 109 GLU A CA 1
ATOM 828 C C . GLU A 1 109 ? 8.460 7.668 -10.883 1.00 95.50 109 GLU A C 1
ATOM 830 O O . GLU A 1 109 ? 8.660 8.017 -12.049 1.00 95.50 109 GLU A O 1
ATOM 835 N N . TRP A 1 110 ? 8.458 8.540 -9.877 1.00 94.94 110 TRP A N 1
ATOM 836 C CA . TRP A 1 110 ? 8.860 9.943 -10.007 1.00 94.94 110 TRP A CA 1
ATOM 837 C C . TRP A 1 110 ? 9.296 10.472 -8.647 1.00 94.94 110 TRP A C 1
ATOM 839 O O . TRP A 1 110 ? 8.629 10.207 -7.662 1.00 94.94 110 TRP A O 1
ATOM 849 N N . GLU A 1 111 ? 10.401 11.215 -8.567 1.00 93.00 111 GLU A N 1
ATOM 850 C CA . GLU A 1 111 ? 10.832 11.897 -7.327 1.00 93.00 111 GLU A CA 1
ATOM 851 C C . GLU A 1 111 ? 10.823 11.002 -6.061 1.00 93.00 111 GLU A C 1
ATOM 853 O O . GLU A 1 111 ? 10.524 11.452 -4.960 1.00 93.00 111 GLU A O 1
ATOM 858 N N . GLY A 1 112 ? 11.126 9.705 -6.210 1.00 91.94 112 GLY A N 1
ATOM 859 C CA . GLY A 1 112 ? 11.091 8.720 -5.119 1.00 91.94 112 GLY A CA 1
ATOM 860 C C . GLY A 1 112 ? 9.697 8.181 -4.766 1.00 91.94 112 GLY A C 1
ATOM 861 O O . GLY A 1 112 ? 9.588 7.272 -3.942 1.00 91.94 112 GLY A O 1
ATOM 862 N N . HIS A 1 113 ? 8.635 8.693 -5.386 1.00 95.44 113 HIS A N 1
ATOM 863 C CA . HIS A 1 113 ? 7.317 8.071 -5.384 1.00 95.44 113 HIS A CA 1
ATOM 864 C C . HIS A 1 113 ? 7.321 6.820 -6.251 1.00 95.44 113 HIS A C 1
ATOM 866 O O . HIS A 1 113 ? 7.961 6.770 -7.303 1.00 95.44 113 HIS A O 1
ATOM 872 N N . ARG A 1 114 ? 6.549 5.831 -5.813 1.00 97.19 114 ARG A N 1
ATOM 873 C CA . ARG A 1 114 ? 6.378 4.564 -6.511 1.00 97.19 114 ARG A CA 1
ATOM 874 C C . ARG A 1 114 ? 4.909 4.197 -6.504 1.00 97.19 114 ARG A C 1
ATOM 876 O O . ARG A 1 114 ? 4.347 3.945 -5.437 1.00 97.19 114 ARG A O 1
ATOM 883 N N . GLU A 1 115 ? 4.300 4.196 -7.677 1.00 97.56 115 GLU A N 1
ATOM 884 C CA . GLU A 1 115 ? 2.876 3.956 -7.882 1.00 97.56 115 GLU A CA 1
ATOM 885 C C . GLU A 1 115 ? 2.663 2.687 -8.703 1.00 97.56 115 GLU A C 1
ATOM 887 O O . GLU A 1 115 ? 3.375 2.417 -9.665 1.00 97.56 115 GLU A O 1
ATOM 892 N N . LEU A 1 116 ? 1.667 1.906 -8.312 1.00 98.00 116 LEU A N 1
ATOM 893 C CA . LEU A 1 116 ? 1.149 0.757 -9.025 1.00 98.00 116 LEU A CA 1
ATOM 894 C C . LEU A 1 116 ? -0.073 1.187 -9.822 1.00 98.00 116 LEU A C 1
ATOM 896 O O . LEU A 1 116 ? -1.110 1.518 -9.251 1.00 98.00 116 LEU A O 1
ATOM 900 N N . LEU A 1 117 ? 0.045 1.080 -11.138 1.00 96.81 117 LEU A N 1
ATOM 901 C CA . LEU A 1 117 ? -1.031 1.379 -12.071 1.00 96.81 117 LEU A CA 1
ATOM 902 C C . LEU A 1 117 ? -1.909 0.150 -12.325 1.00 96.81 117 LEU A C 1
ATOM 904 O O . LEU A 1 117 ? -3.123 0.266 -12.478 1.00 96.81 117 LEU A O 1
ATOM 908 N N . HIS A 1 118 ? -1.302 -1.041 -12.387 1.00 96.06 118 HIS A N 1
ATOM 909 C CA . HIS A 1 118 ? -2.023 -2.277 -12.683 1.00 96.06 118 HIS A CA 1
ATOM 910 C C . HIS A 1 118 ? -1.279 -3.534 -12.213 1.00 96.06 118 HIS A C 1
ATOM 912 O O . HIS A 1 118 ? -0.054 -3.607 -12.283 1.00 96.06 118 HIS A O 1
ATOM 918 N N . VAL A 1 119 ? -2.026 -4.561 -11.793 1.00 97.19 119 VAL A N 1
ATOM 919 C CA . VAL A 1 119 ? -1.504 -5.921 -11.573 1.00 97.19 119 VAL A CA 1
ATOM 920 C C . VAL A 1 119 ? -2.016 -6.822 -12.688 1.00 97.19 119 VAL A C 1
ATOM 922 O O . VAL A 1 119 ? -3.201 -7.148 -12.730 1.00 97.19 119 VAL A O 1
ATOM 925 N N . ALA A 1 120 ? -1.119 -7.256 -13.564 1.00 97.19 120 ALA A N 1
ATOM 926 C CA . ALA A 1 120 ? -1.414 -8.192 -14.637 1.00 97.19 120 ALA A CA 1
ATOM 927 C C . ALA A 1 120 ? -1.022 -9.629 -14.256 1.00 97.19 120 ALA A C 1
ATOM 929 O O . ALA A 1 120 ? -0.153 -9.865 -13.415 1.00 97.19 120 ALA A O 1
ATOM 930 N N . ALA A 1 121 ? -1.638 -10.611 -14.922 1.00 95.81 121 ALA A N 1
ATOM 931 C CA . ALA A 1 121 ? -1.354 -12.033 -14.701 1.00 95.81 121 ALA A CA 1
ATOM 932 C C . ALA A 1 121 ? 0.075 -12.453 -15.105 1.00 95.81 121 ALA A C 1
ATOM 934 O O . ALA A 1 121 ? 0.543 -13.501 -14.677 1.00 95.81 121 ALA A O 1
ATOM 935 N N . GLY A 1 122 ? 0.749 -11.647 -15.926 1.00 96.69 122 GLY A N 1
ATOM 936 C CA . GLY A 1 122 ? 2.108 -11.876 -16.402 1.00 96.69 122 GLY A CA 1
ATOM 937 C C . GLY A 1 122 ? 2.514 -10.829 -17.436 1.00 96.69 122 GLY A C 1
ATOM 938 O O . GLY A 1 122 ? 1.724 -9.944 -17.779 1.00 96.69 122 GLY A O 1
ATOM 939 N N . GLU A 1 123 ? 3.740 -10.940 -17.941 1.00 95.25 123 GLU A N 1
ATOM 940 C CA . GLU A 1 123 ? 4.373 -9.931 -18.799 1.00 95.25 123 GLU A CA 1
ATOM 941 C C . GLU A 1 123 ? 3.544 -9.594 -20.047 1.00 95.25 123 GLU A C 1
ATOM 943 O O . GLU A 1 123 ? 3.229 -8.432 -20.285 1.00 95.25 123 GLU A O 1
ATOM 948 N N . ALA A 1 124 ? 3.074 -10.605 -20.785 1.00 95.94 124 ALA A N 1
ATOM 949 C CA . ALA A 1 124 ? 2.272 -10.394 -21.993 1.00 95.94 124 ALA A CA 1
ATOM 950 C C . ALA A 1 124 ? 0.974 -9.607 -21.721 1.00 95.94 124 ALA A C 1
ATOM 952 O O . ALA A 1 124 ? 0.577 -8.746 -22.509 1.00 95.94 124 ALA A O 1
ATOM 953 N N . ALA A 1 125 ? 0.321 -9.872 -20.585 1.00 97.19 125 ALA A N 1
ATOM 954 C CA . ALA A 1 125 ? -0.881 -9.148 -20.184 1.00 97.19 125 ALA A CA 1
ATOM 955 C C . ALA A 1 125 ? -0.563 -7.699 -19.777 1.00 97.19 125 ALA A C 1
ATOM 957 O O . ALA A 1 125 ? -1.331 -6.796 -20.112 1.00 97.19 125 ALA A O 1
ATOM 958 N N . ALA A 1 126 ? 0.579 -7.466 -19.121 1.00 96.62 126 ALA A N 1
ATOM 959 C CA . ALA A 1 126 ? 1.054 -6.125 -18.790 1.00 96.62 126 ALA A CA 1
ATOM 960 C C . ALA A 1 126 ? 1.366 -5.306 -20.052 1.00 96.62 126 ALA A C 1
ATOM 962 O O . ALA A 1 126 ? 0.898 -4.175 -20.170 1.00 96.62 126 ALA A O 1
ATOM 963 N N . SER A 1 127 ? 2.068 -5.882 -21.033 1.00 93.81 127 SER A N 1
ATOM 964 C CA . SER A 1 127 ? 2.361 -5.215 -22.310 1.00 93.81 127 SER A CA 1
ATOM 965 C C . SER A 1 127 ? 1.085 -4.858 -23.073 1.00 93.81 127 SER A C 1
ATOM 967 O O . SER A 1 127 ? 0.946 -3.739 -23.566 1.00 93.81 127 SER A O 1
ATOM 969 N N . ALA A 1 128 ? 0.116 -5.778 -23.125 1.00 95.38 128 ALA A N 1
ATOM 970 C CA . ALA A 1 128 ? -1.178 -5.510 -23.746 1.00 95.38 128 ALA A CA 1
ATOM 971 C C . ALA A 1 128 ? -1.942 -4.392 -23.018 1.00 95.38 128 ALA A C 1
ATOM 973 O O . ALA A 1 128 ? -2.600 -3.575 -23.661 1.00 95.38 128 ALA A O 1
ATOM 974 N N . TRP A 1 129 ? -1.869 -4.348 -21.684 1.00 96.12 129 TRP A N 1
ATOM 975 C CA . TRP A 1 129 ? -2.475 -3.284 -20.888 1.00 96.12 129 TRP A CA 1
ATOM 976 C C . TRP A 1 129 ? -1.807 -1.928 -21.156 1.00 96.12 129 TRP A C 1
ATOM 978 O O . TRP A 1 129 ? -2.511 -0.962 -21.450 1.00 96.12 129 TRP A O 1
ATOM 988 N N . LEU A 1 130 ? -0.472 -1.863 -21.161 1.00 95.06 130 LEU A N 1
ATOM 989 C CA . LEU A 1 130 ? 0.292 -0.644 -21.455 1.00 95.06 130 LEU A CA 1
ATOM 990 C C . LEU A 1 130 ? -0.014 -0.087 -22.846 1.00 95.06 130 LEU A C 1
ATOM 992 O O . LEU A 1 130 ? -0.258 1.111 -22.984 1.00 95.06 130 LEU A O 1
ATOM 996 N N . GLY A 1 131 ? -0.089 -0.958 -23.857 1.00 93.62 131 GLY A N 1
ATOM 997 C CA . GLY A 1 131 ? -0.438 -0.565 -25.223 1.00 93.62 131 GLY A CA 1
ATOM 998 C C . GLY A 1 131 ? -1.823 0.081 -25.345 1.00 93.62 131 GLY A C 1
ATOM 999 O O . GLY A 1 131 ? -2.031 0.898 -26.236 1.00 93.62 131 GLY A O 1
ATOM 1000 N N . ARG A 1 132 ? -2.759 -0.238 -24.437 1.00 93.62 132 ARG A N 1
ATOM 1001 C CA . ARG A 1 132 ? -4.096 0.380 -24.399 1.00 93.62 132 ARG A CA 1
ATOM 1002 C C . ARG A 1 132 ? -4.151 1.698 -23.626 1.00 93.62 132 ARG A C 1
ATOM 1004 O O . ARG A 1 132 ? -5.017 2.510 -23.928 1.00 93.62 132 ARG A O 1
ATOM 1011 N N . HIS A 1 133 ? -3.275 1.904 -22.641 1.00 91.94 133 HIS A N 1
ATOM 1012 C CA . HIS A 1 133 ? -3.375 3.041 -21.713 1.00 91.94 133 HIS A CA 1
ATOM 1013 C C . HIS A 1 133 ? -2.324 4.138 -21.943 1.00 91.94 133 HIS A C 1
ATOM 1015 O O . HIS A 1 133 ? -2.519 5.263 -21.497 1.00 91.94 133 HIS A O 1
ATOM 1021 N N . GLY A 1 134 ? -1.224 3.851 -22.649 1.00 87.19 134 GLY A N 1
ATOM 1022 C CA . GLY A 1 134 ? -0.277 4.878 -23.100 1.00 87.19 134 GLY A CA 1
ATOM 1023 C C . GLY A 1 134 ? 0.592 5.512 -22.005 1.00 87.19 134 GLY A C 1
ATOM 1024 O O . GLY A 1 134 ? 1.140 6.594 -22.218 1.00 87.19 134 GLY A O 1
ATOM 1025 N N . TYR A 1 135 ? 0.749 4.863 -20.846 1.00 90.94 135 TYR A N 1
ATOM 1026 C CA . TYR A 1 135 ? 1.627 5.338 -19.770 1.00 90.94 135 TYR A CA 1
ATOM 1027 C C . TYR A 1 135 ? 3.105 5.263 -20.180 1.00 90.94 135 TYR A C 1
ATOM 1029 O O . TYR A 1 135 ? 3.760 4.234 -20.039 1.00 90.94 135 TYR A O 1
ATOM 1037 N N . SER A 1 136 ? 3.647 6.376 -20.675 1.00 86.19 136 SER A N 1
ATOM 1038 C CA . SER A 1 136 ? 5.001 6.450 -21.247 1.00 86.19 136 SER A CA 1
ATOM 1039 C C . SER A 1 136 ? 6.140 6.296 -20.235 1.00 86.19 136 SER A C 1
ATOM 1041 O O . SER A 1 136 ? 7.260 5.981 -20.625 1.00 86.19 136 SER A O 1
ATOM 1043 N N . ARG A 1 137 ? 5.867 6.528 -18.947 1.00 90.25 137 ARG A N 1
ATOM 1044 C CA . ARG A 1 137 ? 6.833 6.383 -17.844 1.00 90.25 137 ARG A CA 1
ATOM 1045 C C . ARG A 1 137 ? 6.677 5.074 -17.075 1.00 90.25 137 ARG A C 1
ATOM 1047 O O . ARG A 1 137 ? 7.359 4.893 -16.073 1.00 90.25 137 ARG A O 1
ATOM 1054 N N . ALA A 1 138 ? 5.755 4.212 -17.496 1.00 95.44 138 ALA A N 1
ATOM 1055 C CA . ALA A 1 138 ? 5.489 2.984 -16.780 1.00 95.44 138 ALA A CA 1
ATOM 1056 C C . ALA A 1 138 ? 6.464 1.872 -17.179 1.00 95.44 138 ALA A C 1
ATOM 1058 O O . ALA A 1 138 ? 6.804 1.713 -18.353 1.00 95.44 138 ALA A O 1
ATOM 1059 N N . HIS A 1 139 ? 6.869 1.069 -16.202 1.00 94.88 139 HIS A N 1
ATOM 1060 C CA . HIS A 1 139 ? 7.680 -0.131 -16.387 1.00 94.88 139 HIS A CA 1
ATOM 1061 C C . HIS A 1 139 ? 7.006 -1.342 -15.740 1.00 94.88 139 HIS A C 1
ATOM 1063 O O . HIS A 1 139 ? 6.046 -1.209 -14.982 1.00 94.88 139 HIS A O 1
ATOM 1069 N N . VAL A 1 140 ? 7.480 -2.543 -16.076 1.00 96.25 140 VAL A N 1
ATOM 1070 C CA . VAL A 1 140 ? 6.908 -3.802 -15.584 1.00 96.25 140 VAL A CA 1
ATOM 1071 C C . VAL A 1 140 ? 7.900 -4.505 -14.669 1.00 96.25 140 VAL A C 1
ATOM 1073 O O . VAL A 1 140 ? 9.049 -4.719 -15.047 1.00 96.25 140 VAL A O 1
ATOM 1076 N N . GLU A 1 141 ? 7.438 -4.918 -13.493 1.00 96.06 141 GLU A N 1
ATOM 1077 C CA . GLU A 1 141 ? 8.186 -5.772 -12.570 1.00 96.06 141 GLU A CA 1
ATOM 1078 C C . GLU A 1 141 ? 7.489 -7.117 -12.390 1.00 96.06 141 GLU A C 1
ATOM 1080 O O . GLU A 1 141 ? 6.316 -7.184 -12.019 1.00 96.06 141 GLU A O 1
ATOM 1085 N N . ILE A 1 142 ? 8.220 -8.204 -12.633 1.00 96.81 142 ILE A N 1
ATOM 1086 C CA . ILE A 1 142 ? 7.705 -9.561 -12.454 1.00 96.81 142 ILE A CA 1
ATOM 1087 C C . ILE A 1 142 ? 7.950 -10.020 -11.019 1.00 96.81 142 ILE A C 1
ATOM 1089 O O . ILE A 1 142 ? 9.081 -10.074 -10.534 1.00 96.81 142 ILE A O 1
ATOM 1093 N N . VAL A 1 143 ? 6.874 -10.400 -10.340 1.00 95.25 143 VAL A N 1
ATOM 1094 C CA . VAL A 1 143 ? 6.913 -10.858 -8.954 1.00 95.25 143 VAL A CA 1
ATOM 1095 C C . VAL A 1 143 ? 7.701 -12.163 -8.870 1.00 95.25 143 VAL A C 1
ATOM 1097 O O . VAL A 1 143 ? 7.352 -13.156 -9.507 1.00 95.25 143 VAL A O 1
ATOM 1100 N N . GLY A 1 144 ? 8.756 -12.176 -8.056 1.00 88.38 144 GLY A N 1
ATOM 1101 C CA . GLY A 1 144 ? 9.600 -13.356 -7.854 1.00 88.38 144 GLY A CA 1
ATOM 1102 C C . GLY A 1 144 ? 10.595 -13.641 -8.984 1.00 88.38 144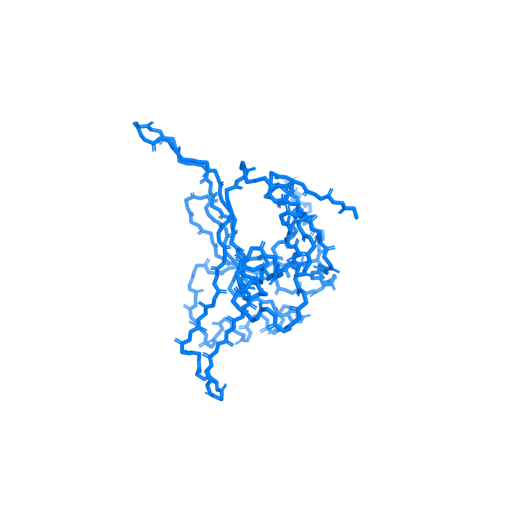 GLY A C 1
ATOM 1103 O O . GLY A 1 144 ? 11.278 -14.662 -8.920 1.00 88.38 144 GLY A O 1
ATOM 1104 N N . ALA A 1 145 ? 10.714 -12.769 -9.993 1.00 83.06 145 ALA A N 1
ATOM 1105 C CA . ALA A 1 145 ? 11.829 -12.848 -10.928 1.00 83.06 145 ALA A CA 1
ATOM 1106 C C . ALA A 1 145 ? 13.137 -12.473 -10.214 1.00 83.06 145 ALA A C 1
ATOM 1108 O O . ALA A 1 145 ? 13.188 -11.516 -9.439 1.00 83.06 145 ALA A O 1
ATOM 1109 N N . ALA A 1 146 ? 14.200 -13.234 -10.467 1.00 64.56 146 ALA A N 1
ATOM 1110 C CA . ALA A 1 146 ? 15.529 -12.868 -10.001 1.00 64.56 146 ALA A CA 1
ATOM 1111 C C . ALA A 1 146 ? 16.001 -11.612 -10.746 1.00 64.56 146 ALA A C 1
ATOM 1113 O O . ALA A 1 146 ? 15.813 -11.505 -11.959 1.00 64.56 146 ALA A O 1
ATOM 1114 N N . VAL A 1 147 ? 16.653 -10.687 -10.038 1.00 56.50 147 VAL A N 1
ATOM 1115 C CA . VAL A 1 147 ? 17.421 -9.621 -10.693 1.00 56.50 147 VAL A CA 1
ATOM 1116 C C . VAL A 1 147 ? 18.503 -10.319 -11.523 1.00 56.50 147 VAL A C 1
ATOM 1118 O O . VAL A 1 147 ? 19.277 -11.085 -10.939 1.00 56.50 147 VAL A O 1
ATOM 1121 N N . PRO A 1 148 ? 18.565 -10.137 -12.856 1.00 46.12 148 PRO A N 1
ATOM 1122 C CA . PRO A 1 148 ? 19.648 -10.717 -13.633 1.00 46.12 148 PRO A CA 1
ATOM 1123 C C . PRO A 1 148 ? 20.959 -10.168 -13.073 1.00 46.12 148 PRO A C 1
ATOM 1125 O O . PRO A 1 148 ? 21.126 -8.956 -12.939 1.00 46.12 148 PRO A O 1
ATOM 1128 N N . ALA A 1 149 ? 21.867 -11.064 -12.684 1.00 42.66 149 ALA A N 1
ATOM 1129 C CA . ALA A 1 149 ? 23.192 -10.669 -12.246 1.00 42.66 149 ALA A CA 1
ATOM 1130 C C . ALA A 1 149 ? 23.844 -9.924 -13.413 1.00 42.66 149 ALA A C 1
ATOM 1132 O O . ALA A 1 149 ? 24.120 -10.522 -14.451 1.00 42.66 149 ALA A O 1
ATOM 1133 N N . THR A 1 150 ? 24.047 -8.615 -13.266 1.00 42.56 150 THR A N 1
ATOM 1134 C CA . THR A 1 150 ? 24.855 -7.843 -14.205 1.00 42.56 150 THR A CA 1
ATOM 1135 C C . THR A 1 150 ? 26.254 -8.445 -14.188 1.00 42.56 150 THR A C 1
ATOM 1137 O O . THR A 1 150 ? 27.040 -8.191 -13.276 1.00 42.56 150 THR A O 1
ATOM 1140 N N . THR A 1 151 ? 26.568 -9.283 -15.174 1.00 40.88 151 THR A N 1
ATOM 1141 C CA . THR A 1 151 ? 27.946 -9.651 -15.478 1.00 40.88 151 THR A CA 1
ATOM 1142 C C . THR A 1 151 ? 28.619 -8.395 -16.013 1.00 40.88 151 THR A C 1
ATOM 1144 O O . THR A 1 151 ? 28.439 -8.028 -17.171 1.00 40.88 151 THR A O 1
ATOM 1147 N N . ALA A 1 152 ? 29.347 -7.703 -15.139 1.00 39.59 152 ALA A N 1
ATOM 1148 C CA . ALA A 1 152 ? 30.363 -6.756 -15.563 1.00 39.59 152 ALA A CA 1
ATOM 1149 C C . ALA A 1 152 ? 31.456 -7.550 -16.295 1.00 39.59 152 ALA A C 1
ATOM 1151 O O . ALA A 1 152 ? 32.039 -8.469 -15.714 1.00 39.59 152 ALA A O 1
ATOM 1152 N N . ALA A 1 153 ? 31.660 -7.226 -17.569 1.00 39.41 153 ALA A N 1
ATOM 1153 C CA . ALA A 1 153 ? 32.806 -7.633 -18.372 1.00 39.41 153 ALA A CA 1
ATOM 1154 C C . ALA A 1 153 ? 33.735 -6.428 -18.543 1.00 39.41 153 ALA A C 1
ATOM 1156 O O . ALA A 1 153 ? 33.196 -5.301 -18.660 1.00 39.41 153 ALA A O 1
#

Mean predicted aligned error: 5.32 Å

Radius of gyration: 17.83 Å; Cα contacts (8 Å, |Δi|>4): 295; chains: 1; bounding box: 61×39×44 Å

Solvent-accessible surface area (backbone atoms only — not comparable to full-atom values): 8727 Å² total; per-residue (Å²): 120,83,38,47,32,44,54,46,69,76,66,55,60,76,58,16,32,33,36,39,31,73,80,72,81,82,54,62,74,91,43,50,70,58,28,52,62,42,51,76,58,34,51,54,21,32,30,32,35,41,38,59,56,48,82,70,100,75,61,42,75,29,34,37,31,26,42,58,49,74,41,69,59,94,92,48,74,77,44,75,44,71,45,78,43,46,42,82,42,87,43,40,30,32,80,78,43,68,68,54,73,50,22,14,38,33,31,39,70,55,98,74,26,42,35,53,80,45,81,26,83,19,64,71,52,37,53,57,50,44,74,73,69,66,60,86,71,52,48,78,47,54,35,84,60,76,80,77,79,82,78,84,128

Secondary structure (DSSP, 8-state):
--B-HHHHHHHPPTT-EEEEE-SPPPPPTTSHHHHHHHHTTSEEEEEEEEEPPB-SSS-B--EEEEEEEEEEETTEEEEEEEEEEETT---EEEEEE-PPTT-EEEEEEETTEEEEEEEESSHHHHHHHHHHH--TTEEEEETTPPPP-----

Organism: Sphingobium fuliginis (strain ATCC 27551) (NCBI:txid336203)

Foldseek 3Di:
DWDALLCCLPPADQQFKKWKAPPDDQDDCVPVVSNVVRCVRTAIFGFFKWACWDDDPDTDAIKTKGWRDFDDPDPDTPDTDIDIDGSPDPIIMDRPDHQDAQWKFWWADDPRMIGTPDIHNHDVRSVVVCVVPVPPRIDIDGHPDDDPPPPDD

Sequence (153 aa):
MSATAQSIFDAAPLGAIIRYSDGTPRPPDRFKRKAQAWEGRNGKGQLTQRSPAGTGQYPYPATFTLHEGDYGSGETIILSVNKIFSVNDAHTFEIIRIPPPGAALVLQEWEGHRELLHVAAGEAAASAWLGRHGYSRAHVEIVGAAVPATTAA

InterPro domains:
  IPR017042 Uncharacterised conserved protein UCP036055 [PF27770] (4-145)
  IPR017042 Uncharacterised conserved protein UCP036055 [PIRSF036055] (4-152)

pLDDT: mean 92.6, std 11.87, range [39.41, 98.75]

Nearest PDB structures (foldseek):
  7ear-assembly1_A  TM=1.711E-01  e=6.637E+00  Bacillus thuringiensis